Protein AF-A0A4P9Z5V1-F1 (afdb_monomer)

Secondary structure (DSSP, 8-state):
---SSGGGHHHHHHHHHHHHHHHHHTGGGT------HHHHHHHHHHHHHHHHHTT-HHHHHHHTT--TT-

Sequence (70 aa):
MDSISPQCTPYKRAYEQCFTQWYQEKFLKGDVTPECQELFAEYKACVEEALRERKIDKMLDEARKEHPFD

Organism: NCBI:txid1712513

Solvent-accessible surface area (backbone atoms only — not comparable to full-atom values): 4144 Å² total; per-residue (Å²): 134,80,46,101,40,77,85,32,28,64,38,42,53,57,27,50,55,46,45,53,50,45,42,68,74,28,43,78,71,71,44,76,78,86,84,44,62,68,43,42,51,57,28,48,56,45,48,57,52,51,30,53,78,68,69,46,46,67,63,50,57,54,58,69,70,58,68,95,84,118

Nearest PDB structures (foldseek):
  4ytx-assembly4_I  TM=9.628E-01  e=5.196E-05  Saccharomyces cerevisiae S288C
  4xhr-assembly2_M  TM=9.616E-01  e=5.895E-05  Saccharomyces cerevisiae S288C
  5jqm-assembly1_C  TM=9.657E-01  e=6.086E-04  Saccharomyces cerevisiae S288C
  6i3v-assembly1_A-2  TM=9.603E-01  e=5.364E-04  Homo sapiens

Foldseek 3Di:
DAAPDNVLRVLVVLLCVVCVCCVVPAVVVPHPDDDRVVSCVSSVVVNCVSCVVVVCNVVVVVVVPDDPPD

InterPro domains:
  IPR007918 Mitochondrial distribution/morphology family 35/apoptosis [PF05254] (3-69)
  IPR007918 Mitochondrial distribution/morphology family 35/apoptosis [PTHR46403] (1-69)

Structure (mmCIF, N/CA/C/O backbone):
data_AF-A0A4P9Z5V1-F1
#
_entry.id   AF-A0A4P9Z5V1-F1
#
loop_
_atom_site.group_PDB
_atom_site.id
_atom_site.type_symbol
_atom_site.label_atom_id
_atom_site.label_alt_id
_atom_site.label_comp_id
_atom_site.label_asym_id
_atom_site.label_entity_id
_atom_site.label_seq_id
_atom_site.pdbx_PDB_ins_code
_atom_site.Cartn_x
_atom_site.Cartn_y
_atom_site.Cartn_z
_atom_site.occupancy
_atom_site.B_iso_or_equiv
_atom_site.auth_seq_id
_atom_site.auth_comp_id
_atom_site.auth_asym_id
_atom_site.auth_atom_id
_atom_site.pdbx_PDB_model_num
ATOM 1 N N . MET A 1 1 ? 8.316 6.250 5.065 1.00 85.88 1 MET A N 1
ATOM 2 C CA . MET A 1 1 ? 7.080 6.894 5.564 1.00 85.88 1 MET A CA 1
ATOM 3 C C . MET A 1 1 ? 6.328 5.873 6.394 1.00 85.88 1 MET A C 1
ATOM 5 O O . MET A 1 1 ? 6.301 4.715 5.996 1.00 85.88 1 MET A O 1
ATOM 9 N N . ASP A 1 2 ? 5.751 6.258 7.527 1.00 94.75 2 ASP A N 1
ATOM 10 C CA . ASP A 1 2 ? 5.081 5.283 8.393 1.00 94.75 2 ASP A CA 1
ATOM 11 C C . ASP A 1 2 ? 3.714 4.858 7.830 1.00 94.75 2 ASP A C 1
ATOM 13 O O . ASP A 1 2 ? 3.195 5.452 6.875 1.00 94.75 2 ASP A O 1
ATOM 17 N N . SER A 1 3 ? 3.180 3.750 8.343 1.00 96.00 3 SER A N 1
ATOM 18 C CA . SER A 1 3 ? 1.827 3.300 8.005 1.00 96.00 3 SER A CA 1
ATOM 19 C C . SER A 1 3 ? 0.777 4.064 8.823 1.00 96.00 3 SER A C 1
ATOM 21 O O . SER A 1 3 ? 1.103 4.739 9.798 1.00 96.00 3 SER A O 1
ATOM 23 N N . ILE A 1 4 ? -0.501 3.929 8.450 1.00 94.31 4 ILE A N 1
ATOM 24 C CA . ILE A 1 4 ? -1.642 4.472 9.208 1.00 94.31 4 ILE A CA 1
ATOM 25 C C . ILE A 1 4 ? -1.661 3.978 10.662 1.00 94.31 4 ILE A C 1
ATOM 27 O O . ILE A 1 4 ? -2.174 4.661 11.550 1.00 94.31 4 ILE A O 1
ATOM 31 N N . SER A 1 5 ? -1.077 2.807 10.905 1.00 95.50 5 SER A N 1
ATOM 32 C CA . SER A 1 5 ? -0.901 2.257 12.236 1.00 95.50 5 SER A CA 1
ATOM 33 C C . SER A 1 5 ? 0.551 1.835 12.468 1.00 95.50 5 SER A C 1
ATOM 35 O O . SER A 1 5 ? 1.113 1.157 11.601 1.00 95.50 5 SER A O 1
ATOM 37 N N . PRO A 1 6 ? 1.178 2.198 13.607 1.00 96.81 6 PRO A N 1
ATOM 38 C CA . PRO A 1 6 ? 2.591 1.913 13.863 1.00 96.81 6 PRO A CA 1
ATOM 39 C C . PRO A 1 6 ? 2.963 0.429 13.762 1.00 96.81 6 PRO A C 1
ATOM 41 O O . PRO A 1 6 ? 4.042 0.108 13.265 1.00 96.81 6 PRO A O 1
ATOM 44 N N . GLN A 1 7 ? 2.062 -0.477 14.154 1.00 96.69 7 GLN A N 1
ATOM 45 C CA . GLN A 1 7 ? 2.268 -1.924 14.052 1.00 96.69 7 GLN A CA 1
ATOM 46 C C . GLN A 1 7 ? 2.375 -2.416 12.603 1.00 96.69 7 GLN A C 1
ATOM 48 O O . GLN A 1 7 ? 3.019 -3.427 12.350 1.00 96.69 7 GLN A O 1
ATOM 53 N N . CYS A 1 8 ? 1.808 -1.682 11.640 1.00 98.06 8 CYS A N 1
ATOM 54 C CA . CYS A 1 8 ? 1.885 -2.034 10.224 1.00 98.06 8 CYS A CA 1
ATOM 55 C C . CYS A 1 8 ? 3.154 -1.506 9.541 1.00 98.06 8 CYS A C 1
ATOM 57 O O . CYS A 1 8 ? 3.422 -1.851 8.392 1.00 98.06 8 CYS A O 1
ATOM 59 N N . THR A 1 9 ? 3.942 -0.659 10.211 1.00 98.19 9 THR A N 1
ATOM 60 C CA . THR A 1 9 ? 5.141 -0.036 9.629 1.00 98.19 9 THR A CA 1
ATOM 61 C C . THR A 1 9 ? 6.234 -1.044 9.240 1.00 98.19 9 THR A C 1
ATOM 63 O O . THR A 1 9 ? 6.801 -0.874 8.161 1.00 98.19 9 THR A O 1
ATOM 66 N N . PRO A 1 10 ? 6.541 -2.100 10.021 1.00 98.00 10 PRO A N 1
ATOM 67 C CA . PRO A 1 10 ? 7.510 -3.116 9.603 1.00 98.00 10 PRO A CA 1
ATOM 68 C C . PRO A 1 10 ? 7.082 -3.851 8.324 1.00 98.00 10 PRO A C 1
ATOM 70 O O . PRO A 1 10 ? 7.862 -3.918 7.376 1.00 98.00 10 PRO A O 1
ATOM 73 N N . TYR A 1 11 ? 5.823 -4.301 8.257 1.00 98.00 11 TYR A N 1
ATOM 74 C CA . TYR A 1 11 ? 5.257 -4.966 7.076 1.00 98.00 11 TYR A CA 1
ATOM 75 C C . TYR A 1 11 ? 5.247 -4.046 5.851 1.00 98.00 11 TYR A C 1
ATOM 77 O O . TYR A 1 11 ? 5.632 -4.453 4.757 1.00 98.00 11 TYR A O 1
ATOM 85 N N . LYS A 1 12 ? 4.892 -2.768 6.053 1.00 98.19 12 LYS A N 1
ATOM 86 C CA . LYS A 1 12 ? 4.954 -1.738 5.012 1.00 98.19 12 LYS A CA 1
ATOM 87 C C . LYS A 1 12 ? 6.358 -1.617 4.431 1.00 98.19 12 LYS A C 1
ATOM 89 O O . LYS A 1 12 ? 6.505 -1.663 3.219 1.00 98.19 12 LYS A O 1
ATOM 94 N N . ARG A 1 13 ? 7.381 -1.472 5.281 1.00 98.12 13 ARG A N 1
ATOM 95 C CA . ARG A 1 13 ? 8.772 -1.295 4.834 1.00 98.12 13 ARG A CA 1
ATOM 96 C C . ARG A 1 13 ? 9.271 -2.506 4.048 1.00 98.12 13 ARG A C 1
ATOM 98 O O . ARG A 1 13 ? 9.911 -2.315 3.019 1.00 98.12 13 ARG A O 1
ATOM 105 N N . ALA A 1 14 ? 8.946 -3.720 4.496 1.00 97.88 14 ALA A N 1
ATOM 106 C CA . ALA A 1 14 ? 9.308 -4.946 3.788 1.00 97.88 14 ALA A CA 1
ATOM 107 C C . ALA A 1 14 ? 8.661 -5.011 2.393 1.00 97.88 14 ALA A C 1
ATOM 109 O O . ALA A 1 14 ? 9.350 -5.231 1.396 1.00 97.88 14 ALA A O 1
ATOM 110 N N . TYR A 1 15 ? 7.354 -4.740 2.309 1.00 98.44 15 TYR A N 1
ATOM 111 C CA . TYR A 1 15 ? 6.639 -4.687 1.036 1.00 98.44 15 TYR A CA 1
ATOM 112 C C . TYR A 1 15 ? 7.154 -3.567 0.117 1.00 98.44 15 TYR A C 1
ATOM 114 O O . TYR A 1 15 ? 7.439 -3.827 -1.048 1.00 98.44 15 TYR A O 1
ATOM 122 N N . GLU A 1 16 ? 7.320 -2.341 0.626 1.00 98.06 16 GLU A N 1
ATOM 123 C CA . GLU A 1 16 ? 7.799 -1.187 -0.149 1.00 98.06 16 GLU A CA 1
ATOM 124 C C . GLU A 1 16 ? 9.194 -1.430 -0.729 1.00 98.06 16 GLU A C 1
ATOM 126 O O . GLU A 1 16 ? 9.440 -1.074 -1.882 1.00 98.06 16 GLU A O 1
ATOM 131 N N . GLN A 1 17 ? 10.098 -2.051 0.035 1.00 98.12 17 GLN A N 1
ATOM 132 C CA . GLN A 1 17 ? 11.436 -2.388 -0.443 1.00 98.12 17 GLN A CA 1
ATOM 133 C C . GLN A 1 17 ? 11.375 -3.358 -1.629 1.00 98.12 17 GLN A C 1
ATOM 135 O O . GLN A 1 17 ? 11.979 -3.084 -2.666 1.00 98.12 17 GLN A O 1
ATOM 140 N N . CYS A 1 18 ? 10.605 -4.444 -1.503 1.00 98.38 18 CYS A N 1
ATOM 141 C CA . CYS A 1 18 ? 10.403 -5.402 -2.590 1.00 98.38 18 CYS A CA 1
ATOM 142 C C . CYS A 1 18 ? 9.755 -4.735 -3.811 1.00 98.38 18 CYS A C 1
ATOM 144 O O . CYS A 1 18 ? 10.273 -4.820 -4.924 1.00 98.38 18 CYS A O 1
ATOM 146 N N . PHE A 1 19 ? 8.649 -4.015 -3.599 1.00 98.19 19 PHE A N 1
ATOM 147 C CA . PHE A 1 19 ? 7.889 -3.383 -4.672 1.00 98.19 19 PHE A CA 1
ATOM 148 C C . PHE A 1 19 ? 8.721 -2.348 -5.429 1.00 98.19 19 PHE A C 1
ATOM 150 O O . PHE A 1 19 ? 8.662 -2.304 -6.651 1.00 98.19 19 PHE A O 1
ATOM 157 N N . THR A 1 20 ? 9.512 -1.532 -4.728 1.00 97.69 20 THR A N 1
ATOM 158 C CA . THR A 1 20 ? 10.344 -0.500 -5.364 1.00 97.69 20 THR A CA 1
ATOM 159 C C . THR A 1 20 ? 11.377 -1.123 -6.295 1.00 97.69 20 THR A C 1
ATOM 161 O O . THR A 1 20 ? 11.537 -0.661 -7.425 1.00 97.69 20 THR A O 1
ATOM 164 N N . GLN A 1 21 ? 12.043 -2.189 -5.845 1.00 98.12 21 GLN A N 1
ATOM 165 C CA . GLN A 1 21 ? 13.009 -2.907 -6.666 1.00 98.12 21 GLN A CA 1
ATOM 166 C C . GLN A 1 21 ? 12.324 -3.554 -7.875 1.00 98.12 21 GLN A C 1
ATOM 168 O O . GLN A 1 21 ? 12.721 -3.302 -9.011 1.00 98.12 21 GLN A O 1
ATOM 173 N N . TRP A 1 22 ? 11.252 -4.314 -7.647 1.00 98.38 22 TRP A N 1
ATOM 174 C CA . TRP A 1 22 ? 10.477 -4.946 -8.714 1.00 98.38 22 TRP A CA 1
ATOM 175 C C . TRP A 1 22 ? 9.972 -3.922 -9.742 1.00 98.38 22 TRP A C 1
ATOM 177 O O . TRP A 1 22 ? 10.125 -4.105 -10.950 1.00 98.38 22 TRP A O 1
ATOM 187 N N . TYR A 1 23 ? 9.439 -2.792 -9.278 1.00 98.06 23 TYR A N 1
ATOM 188 C CA . TYR A 1 23 ? 8.917 -1.739 -10.140 1.00 98.06 23 TYR A CA 1
ATOM 189 C C . TYR A 1 23 ? 10.005 -1.166 -11.061 1.00 98.06 23 TYR A C 1
ATOM 191 O O . TYR A 1 23 ? 9.807 -1.058 -12.272 1.00 98.06 23 TYR A O 1
ATOM 199 N N . GLN A 1 24 ? 11.176 -0.841 -10.504 1.00 97.88 24 GLN A N 1
ATOM 200 C CA . GLN A 1 24 ? 12.290 -0.241 -11.244 1.00 97.88 24 GLN A CA 1
ATOM 201 C C . GLN A 1 24 ? 13.003 -1.234 -12.167 1.00 97.88 24 GLN A C 1
ATOM 203 O O . GLN A 1 24 ? 13.387 -0.894 -13.289 1.00 97.88 24 GLN A O 1
ATOM 208 N N . GLU A 1 25 ? 13.223 -2.459 -11.697 1.00 97.50 25 GLU A N 1
ATOM 209 C CA . GLU A 1 25 ? 14.082 -3.418 -12.384 1.00 97.50 25 GLU A CA 1
ATOM 210 C C . GLU A 1 25 ? 13.327 -4.312 -13.364 1.00 97.50 25 GLU A C 1
ATOM 212 O O . GLU A 1 25 ? 13.951 -4.762 -14.331 1.00 97.50 25 GLU A O 1
ATOM 217 N N . LYS A 1 26 ? 12.025 -4.537 -13.136 1.00 97.44 26 LYS A N 1
ATOM 218 C CA . LYS A 1 26 ? 11.184 -5.490 -13.873 1.00 97.44 26 LYS A CA 1
ATOM 219 C C . LYS A 1 26 ? 10.022 -4.802 -14.577 1.00 97.44 26 LYS A C 1
ATOM 221 O O . LYS A 1 26 ? 10.015 -4.742 -15.808 1.00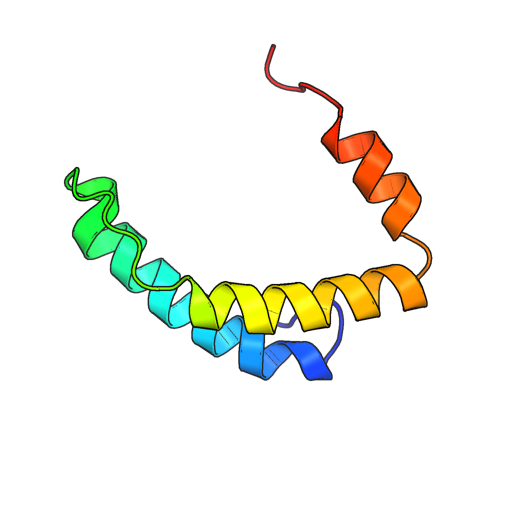 97.44 26 LYS A O 1
ATOM 226 N N . PHE A 1 27 ? 9.099 -4.215 -13.813 1.00 97.94 27 PHE A N 1
ATOM 227 C CA . PHE A 1 27 ? 7.835 -3.702 -14.346 1.00 97.94 27 PHE A CA 1
ATOM 228 C C . PHE A 1 27 ? 8.048 -2.644 -15.433 1.00 97.94 27 PHE A C 1
ATOM 230 O O . PHE A 1 27 ? 7.529 -2.778 -16.540 1.00 97.94 27 PHE A O 1
ATOM 237 N N . LEU A 1 28 ? 8.891 -1.637 -15.171 1.00 97.88 28 LEU A N 1
ATOM 238 C CA . LEU A 1 28 ? 9.210 -0.590 -16.152 1.00 97.88 28 LEU A CA 1
ATOM 239 C C . LEU A 1 28 ? 9.939 -1.106 -17.404 1.0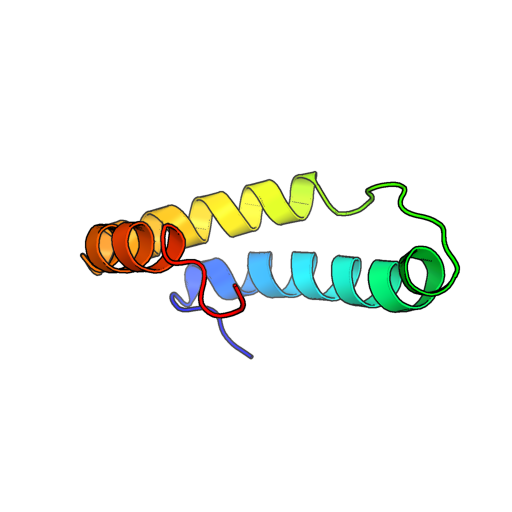0 97.88 28 LEU A C 1
ATOM 241 O O . LEU A 1 28 ? 10.002 -0.401 -18.409 1.00 97.88 28 LEU A O 1
ATOM 245 N N . LYS A 1 29 ? 10.484 -2.326 -17.364 1.00 97.75 29 LYS A N 1
ATOM 246 C CA . LYS A 1 29 ? 11.150 -2.986 -18.496 1.00 97.75 29 LYS A CA 1
ATOM 247 C C . LYS A 1 29 ? 10.259 -4.028 -19.183 1.00 97.75 29 LYS A C 1
ATOM 249 O O . LYS A 1 29 ? 10.730 -4.723 -20.078 1.00 97.75 29 LYS A O 1
ATOM 254 N N . GLY A 1 30 ? 8.989 -4.124 -18.785 1.00 97.50 30 GLY A N 1
ATOM 255 C CA . GLY A 1 30 ? 7.991 -5.012 -19.382 1.00 97.50 30 GLY A CA 1
ATOM 256 C C . GLY A 1 30 ? 7.875 -6.396 -18.737 1.00 97.50 30 GLY A C 1
ATOM 257 O O . GLY A 1 30 ? 7.050 -7.188 -19.186 1.00 97.50 30 GLY A O 1
ATOM 258 N N . ASP A 1 31 ? 8.648 -6.699 -17.690 1.00 97.50 31 ASP A N 1
ATOM 259 C CA . ASP A 1 31 ? 8.473 -7.928 -16.908 1.00 97.50 31 ASP A CA 1
ATOM 260 C C . ASP A 1 31 ? 7.437 -7.686 -15.804 1.00 97.50 31 ASP A C 1
ATOM 262 O O . ASP A 1 31 ? 7.678 -6.952 -14.846 1.00 97.50 31 ASP A O 1
ATOM 266 N N . VAL A 1 32 ? 6.261 -8.294 -15.964 1.00 95.69 32 VAL A N 1
ATOM 267 C CA . VAL A 1 32 ? 5.113 -8.147 -15.054 1.00 95.69 32 VAL A CA 1
ATOM 268 C C . VAL A 1 32 ? 4.998 -9.293 -14.047 1.00 95.69 32 VAL A C 1
ATOM 270 O O . VAL A 1 32 ? 3.982 -9.407 -13.361 1.00 95.69 32 VAL A O 1
ATOM 273 N N . THR A 1 33 ? 6.009 -10.160 -13.961 1.00 96.88 33 THR A N 1
ATOM 274 C CA . THR A 1 33 ? 5.993 -11.315 -13.058 1.00 96.88 33 THR A CA 1
ATOM 275 C C . THR A 1 33 ? 5.891 -10.843 -11.608 1.00 96.88 33 THR A C 1
ATOM 277 O O . THR A 1 33 ? 6.736 -10.063 -11.179 1.00 96.88 33 THR A O 1
ATOM 280 N N . PRO A 1 34 ? 4.879 -11.261 -10.834 1.00 93.25 34 PRO A N 1
ATOM 281 C CA . PRO A 1 34 ? 4.701 -10.780 -9.470 1.00 93.25 34 PRO A CA 1
ATOM 282 C C . PRO A 1 34 ? 5.719 -11.414 -8.507 1.00 93.25 34 PRO A C 1
ATOM 284 O O . PRO A 1 34 ? 5.841 -12.633 -8.452 1.00 93.25 34 PRO A O 1
ATOM 287 N N . GLU A 1 35 ? 6.411 -10.591 -7.712 1.00 95.31 35 GLU A N 1
ATOM 288 C CA . GLU A 1 35 ? 7.456 -11.059 -6.774 1.00 95.31 35 GLU A CA 1
ATOM 289 C C . GLU A 1 35 ? 7.154 -10.737 -5.294 1.00 95.31 35 GLU A C 1
ATOM 291 O O . GLU A 1 35 ? 7.684 -11.382 -4.394 1.00 95.31 35 GLU A O 1
ATOM 296 N N . CYS A 1 36 ? 6.262 -9.778 -5.017 1.00 97.75 36 CYS A N 1
ATOM 297 C CA . CYS A 1 36 ? 6.032 -9.244 -3.663 1.00 97.75 36 CYS A CA 1
ATOM 298 C C . CYS A 1 36 ? 4.682 -9.651 -3.043 1.00 97.75 36 CYS A C 1
ATOM 300 O O . CYS A 1 36 ? 4.215 -8.989 -2.117 1.00 97.75 36 CYS A O 1
ATOM 302 N N . GLN A 1 37 ? 4.021 -10.689 -3.569 1.00 97.50 37 GLN A N 1
ATOM 303 C CA . GLN A 1 37 ? 2.634 -11.043 -3.218 1.00 97.50 37 GLN A CA 1
ATOM 304 C C . GLN A 1 37 ? 2.457 -11.401 -1.741 1.00 97.50 37 GLN A C 1
ATOM 306 O O . GLN A 1 37 ? 1.539 -10.886 -1.108 1.00 97.50 37 GLN A O 1
ATOM 311 N N . GLU A 1 38 ? 3.354 -12.213 -1.182 1.00 97.75 38 GLU A N 1
ATOM 312 C CA . GLU A 1 38 ? 3.285 -12.618 0.228 1.00 97.75 38 GLU A CA 1
ATOM 313 C C . GLU A 1 38 ? 3.481 -11.416 1.165 1.00 97.75 38 GLU A C 1
ATOM 315 O O . GLU A 1 38 ? 2.665 -11.165 2.050 1.00 97.75 38 GLU A O 1
ATOM 320 N N . LEU A 1 39 ? 4.493 -10.582 0.891 1.00 98.06 39 LEU A N 1
ATOM 321 C CA . LEU A 1 39 ? 4.743 -9.346 1.644 1.00 98.06 39 LEU A CA 1
ATOM 322 C C . LEU A 1 39 ? 3.555 -8.381 1.561 1.00 98.06 39 LEU A C 1
ATOM 324 O O . LEU A 1 39 ? 3.200 -7.724 2.543 1.00 98.06 39 LEU A O 1
ATOM 328 N N . PHE A 1 40 ? 2.929 -8.294 0.385 1.00 98.31 40 PHE A N 1
ATOM 329 C CA . PHE A 1 40 ? 1.734 -7.488 0.199 1.00 98.31 40 PHE A CA 1
ATOM 330 C C . PHE A 1 40 ? 0.554 -8.034 0.999 1.00 98.31 40 PHE A C 1
ATOM 332 O O . PHE A 1 40 ? -0.162 -7.245 1.609 1.00 98.31 40 PHE A O 1
ATOM 339 N N . ALA A 1 41 ? 0.347 -9.353 1.016 1.00 98.31 41 ALA A N 1
ATOM 340 C CA . ALA A 1 41 ? -0.741 -9.983 1.753 1.00 98.31 41 ALA A CA 1
ATOM 341 C C . ALA A 1 41 ? -0.633 -9.706 3.260 1.00 98.31 41 ALA A C 1
ATOM 343 O O . ALA A 1 41 ? -1.616 -9.281 3.871 1.00 98.31 41 ALA A O 1
ATOM 344 N N . GLU A 1 42 ? 0.563 -9.846 3.838 1.00 98.12 42 GLU A N 1
ATOM 345 C CA . GLU A 1 42 ? 0.822 -9.532 5.249 1.00 98.12 42 GLU A CA 1
ATOM 346 C C . GLU A 1 42 ? 0.572 -8.052 5.568 1.00 98.12 42 GLU A C 1
ATOM 348 O O . GLU A 1 42 ? -0.154 -7.711 6.507 1.00 98.12 42 GLU A O 1
ATOM 353 N N . TYR A 1 43 ? 1.130 -7.149 4.755 1.00 98.44 43 TYR A N 1
ATOM 354 C CA . TYR A 1 43 ? 0.936 -5.712 4.930 1.00 98.44 43 TYR A CA 1
ATOM 355 C C . TYR A 1 43 ? -0.538 -5.310 4.793 1.00 98.44 43 TYR A C 1
ATOM 357 O O . TYR A 1 43 ? -1.060 -4.556 5.621 1.00 98.44 43 TYR A O 1
ATOM 365 N N . LYS A 1 44 ? -1.221 -5.832 3.769 1.00 98.06 44 LYS A N 1
ATOM 366 C CA . LYS A 1 44 ? -2.633 -5.566 3.492 1.00 98.06 44 LYS A CA 1
ATOM 367 C C . LYS A 1 44 ? -3.511 -6.010 4.657 1.00 98.06 44 LYS A C 1
ATOM 369 O O . LYS A 1 44 ? -4.335 -5.214 5.097 1.00 98.06 44 LYS A O 1
ATOM 374 N N . ALA A 1 45 ? -3.303 -7.217 5.185 1.00 98.31 45 ALA A N 1
ATOM 375 C CA . ALA A 1 45 ? -4.067 -7.724 6.322 1.00 98.31 45 ALA A CA 1
ATOM 376 C C . ALA A 1 45 ? -3.969 -6.786 7.539 1.00 98.31 45 ALA A C 1
ATOM 378 O O . ALA A 1 45 ? -4.993 -6.421 8.119 1.00 98.31 45 ALA A O 1
ATOM 379 N N . CYS A 1 46 ? -2.757 -6.313 7.860 1.00 98.31 46 CYS A N 1
ATOM 380 C CA . CYS A 1 46 ? -2.541 -5.363 8.954 1.00 98.31 46 CYS A CA 1
ATOM 381 C C . CYS A 1 46 ? -3.268 -4.027 8.725 1.00 98.31 46 CYS A C 1
ATOM 383 O O . CYS A 1 46 ? -3.917 -3.489 9.624 1.00 98.31 46 CYS A O 1
ATOM 385 N N . VAL A 1 47 ? -3.175 -3.471 7.512 1.00 97.75 47 VAL A N 1
ATOM 386 C CA . VAL A 1 47 ? -3.811 -2.185 7.190 1.00 97.75 47 VAL A CA 1
ATOM 387 C C . VAL A 1 47 ? -5.330 -2.292 7.210 1.00 97.75 47 VAL A C 1
ATOM 389 O O . VAL A 1 47 ? -5.986 -1.393 7.726 1.00 97.75 47 VAL A O 1
ATOM 392 N N . GLU A 1 48 ? -5.905 -3.372 6.684 1.00 97.38 48 GLU A N 1
ATOM 393 C CA . GLU A 1 48 ? -7.355 -3.580 6.694 1.00 97.38 48 GLU A CA 1
ATOM 394 C C . GLU A 1 48 ? -7.924 -3.637 8.115 1.00 97.38 48 GLU A C 1
ATOM 396 O O . GLU A 1 48 ? -9.004 -3.103 8.364 1.00 97.38 48 GLU A O 1
ATOM 401 N N . GLU A 1 49 ? -7.196 -4.228 9.062 1.00 97.38 49 GLU A N 1
ATOM 402 C CA . GLU A 1 49 ? -7.570 -4.200 10.476 1.00 97.38 49 GLU A CA 1
ATOM 403 C C . GLU A 1 49 ? -7.533 -2.780 11.046 1.00 97.38 49 GLU A C 1
ATOM 405 O O . GLU A 1 49 ? -8.544 -2.301 11.562 1.00 97.38 49 GLU A O 1
ATOM 410 N N . ALA A 1 50 ? -6.431 -2.056 10.842 1.00 97.38 50 ALA A N 1
ATOM 411 C CA . ALA A 1 50 ? -6.299 -0.672 11.293 1.00 97.38 50 ALA A CA 1
ATOM 412 C C . ALA A 1 50 ? -7.349 0.280 10.679 1.00 97.38 50 ALA A C 1
ATOM 414 O O . ALA A 1 50 ? -7.775 1.243 11.322 1.00 97.38 50 ALA A O 1
ATOM 415 N N . LEU A 1 51 ? -7.789 0.032 9.440 1.00 97.25 51 LEU A N 1
ATOM 416 C CA . LEU A 1 51 ? -8.860 0.795 8.790 1.00 97.25 51 LEU A CA 1
ATOM 417 C C . LEU A 1 51 ? -10.215 0.571 9.475 1.00 97.25 51 LEU A C 1
ATOM 419 O O . LEU A 1 51 ? -10.940 1.544 9.706 1.00 97.25 51 LEU A O 1
ATOM 423 N N . ARG A 1 52 ? -10.531 -0.680 9.843 1.00 96.81 52 ARG A N 1
ATOM 424 C CA . ARG A 1 52 ? -11.751 -1.030 10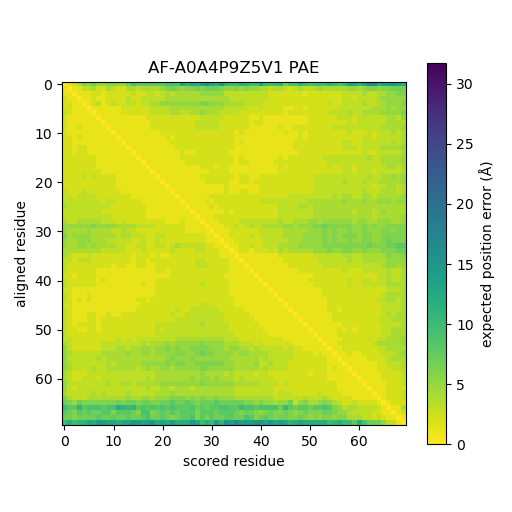.591 1.00 96.81 52 ARG A CA 1
ATOM 425 C C . ARG A 1 52 ? -11.749 -0.422 11.992 1.00 96.81 52 ARG A C 1
ATOM 427 O O . ARG A 1 52 ? -12.755 0.149 12.405 1.00 96.81 52 ARG A O 1
ATOM 434 N N . GLU A 1 53 ? -10.621 -0.473 12.703 1.00 96.75 53 GLU A N 1
ATOM 435 C CA . GLU A 1 53 ? -10.480 0.145 14.033 1.00 96.75 53 GLU A CA 1
ATOM 436 C C . GLU A 1 53 ? -10.735 1.658 13.998 1.00 96.75 53 GLU A C 1
ATOM 438 O O . GLU A 1 53 ? -11.370 2.222 14.891 1.00 96.75 53 GLU A O 1
ATOM 443 N N . ARG A 1 54 ? -10.282 2.316 12.926 1.00 95.75 54 ARG A N 1
ATOM 444 C CA . ARG A 1 54 ? -10.459 3.756 12.703 1.00 95.75 54 ARG A CA 1
ATOM 445 C C . ARG A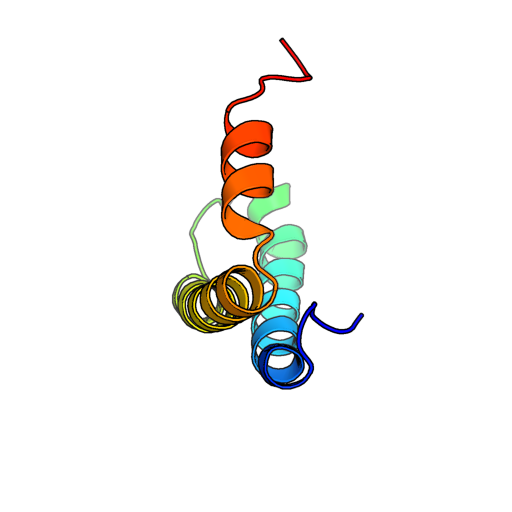 1 54 ? -11.812 4.131 12.095 1.00 95.75 54 ARG A C 1
ATOM 447 O O . ARG A 1 54 ? -12.094 5.322 11.995 1.00 95.75 54 ARG A O 1
ATOM 454 N N . LYS A 1 55 ? 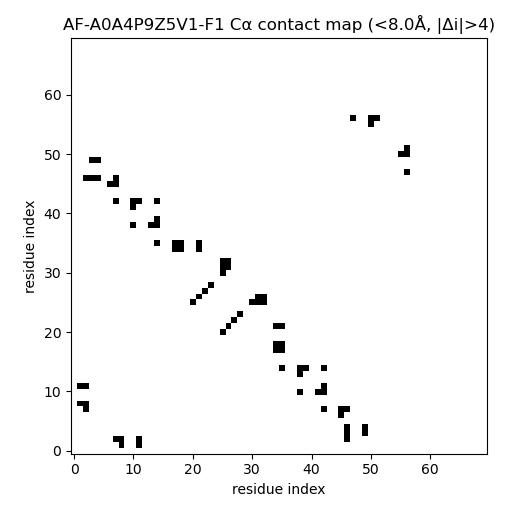-12.651 3.153 11.730 1.00 96.25 55 LYS A N 1
ATOM 455 C CA . LYS A 1 55 ? -14.000 3.338 11.160 1.00 96.25 55 LYS A CA 1
ATOM 456 C C . LYS A 1 55 ? -14.033 4.181 9.877 1.00 96.25 55 LYS A C 1
ATOM 458 O O . LYS A 1 55 ? -14.995 4.907 9.638 1.00 96.25 55 LYS A O 1
ATOM 463 N N . ILE A 1 56 ? -12.975 4.103 9.071 1.00 95.94 56 ILE A N 1
ATOM 464 C CA . ILE A 1 56 ? -12.876 4.790 7.768 1.00 95.94 56 ILE A CA 1
ATOM 465 C C . ILE A 1 56 ? -12.975 3.824 6.582 1.00 95.94 56 ILE A C 1
ATOM 467 O O . ILE A 1 56 ? -12.955 4.251 5.431 1.00 95.94 56 ILE A O 1
A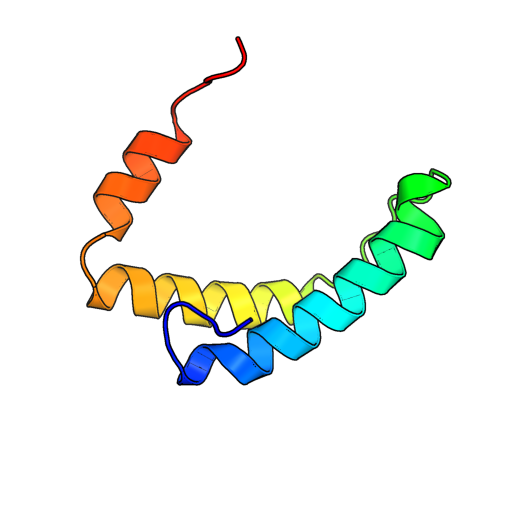TOM 471 N N . ASP A 1 57 ? -13.097 2.529 6.862 1.00 94.19 57 ASP A N 1
ATOM 472 C CA . ASP A 1 57 ? -13.246 1.444 5.895 1.00 94.19 57 ASP A CA 1
ATOM 473 C C . ASP A 1 57 ? -14.419 1.684 4.933 1.00 94.19 57 ASP A C 1
ATOM 475 O O . ASP A 1 57 ? -14.227 1.642 3.722 1.00 94.19 57 ASP A O 1
ATOM 479 N N . LYS A 1 58 ? -15.598 2.064 5.444 1.00 95.00 58 LYS A N 1
ATOM 480 C CA . LYS A 1 58 ? -16.782 2.319 4.602 1.00 95.00 58 LYS A CA 1
ATOM 481 C C . LYS A 1 58 ? -16.594 3.479 3.625 1.00 95.00 58 LYS A C 1
ATOM 483 O O . LYS A 1 58 ? -16.916 3.342 2.451 1.00 95.00 58 LYS A O 1
ATOM 488 N N . MET A 1 59 ? -16.054 4.600 4.107 1.00 95.44 59 MET A N 1
ATOM 489 C CA . MET A 1 59 ? -15.784 5.774 3.267 1.00 95.44 59 MET A CA 1
ATOM 490 C C . MET A 1 59 ? -14.747 5.451 2.187 1.00 95.44 59 MET A C 1
ATOM 492 O O . MET A 1 59 ? -14.870 5.888 1.047 1.00 95.44 59 MET A O 1
ATOM 496 N N . LEU A 1 60 ? -13.728 4.663 2.539 1.00 95.81 60 LEU A N 1
ATOM 497 C CA . LEU A 1 60 ? -12.718 4.216 1.589 1.00 95.81 60 LEU A CA 1
ATOM 498 C C . LEU A 1 60 ? -13.312 3.280 0.526 1.00 95.81 60 LEU A C 1
ATOM 500 O O . LEU A 1 60 ? -12.955 3.391 -0.643 1.00 95.81 60 LEU A O 1
ATOM 504 N N . ASP A 1 61 ? -14.215 2.378 0.909 1.00 95.69 61 ASP A N 1
ATOM 505 C CA . ASP A 1 61 ? -14.887 1.464 -0.019 1.00 95.69 61 ASP A CA 1
ATOM 506 C C . ASP A 1 61 ? -15.860 2.179 -0.963 1.00 95.69 61 ASP A C 1
ATOM 508 O O . ASP A 1 61 ? -16.041 1.744 -2.099 1.00 95.69 61 ASP A O 1
ATOM 512 N N . GLU A 1 62 ? -16.482 3.270 -0.519 1.00 96.38 62 GLU A N 1
ATOM 513 C CA . GLU A 1 62 ? -17.266 4.158 -1.381 1.00 96.38 62 GLU A CA 1
ATOM 514 C C . GLU A 1 62 ? -16.362 4.863 -2.396 1.00 96.38 62 GLU A C 1
ATOM 516 O O . GLU A 1 62 ? -16.581 4.714 -3.596 1.00 96.38 62 GLU A O 1
ATOM 521 N N . ALA A 1 63 ? -15.286 5.510 -1.935 1.00 96.25 63 ALA A N 1
ATOM 522 C CA . ALA A 1 63 ? -14.334 6.200 -2.807 1.00 96.25 63 ALA A CA 1
ATOM 523 C C . ALA A 1 63 ? -13.666 5.260 -3.830 1.00 96.25 63 ALA A C 1
ATOM 525 O O . ALA A 1 63 ? -13.428 5.638 -4.971 1.00 96.25 63 ALA A O 1
ATOM 526 N N . ARG A 1 64 ? -13.392 4.002 -3.462 1.00 94.88 64 ARG A N 1
ATOM 527 C CA . ARG A 1 64 ? -12.812 2.992 -4.370 1.00 94.88 64 ARG A CA 1
ATOM 528 C C . ARG A 1 64 ? -13.728 2.582 -5.527 1.00 94.88 64 ARG A C 1
ATOM 530 O O . ARG A 1 64 ? -13.232 1.981 -6.475 1.00 94.88 64 ARG A O 1
ATOM 537 N N . LYS A 1 65 ? -15.036 2.840 -5.438 1.00 95.69 65 LYS A N 1
ATOM 538 C CA . LYS A 1 65 ? -15.995 2.592 -6.530 1.00 95.69 65 LYS A CA 1
ATOM 539 C C . LYS A 1 65 ? -16.047 3.745 -7.527 1.00 95.69 65 LYS A C 1
ATOM 541 O O . LYS A 1 65 ?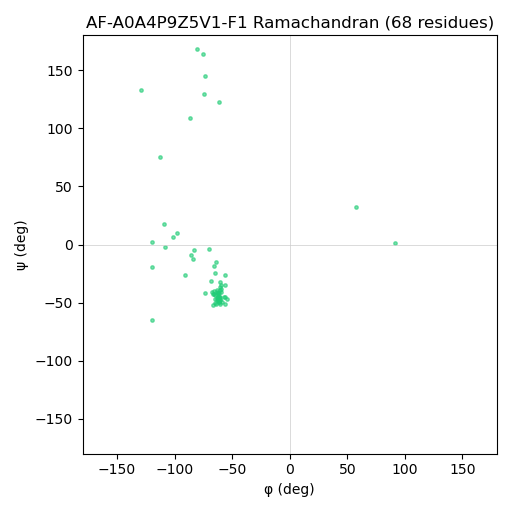 -16.666 3.601 -8.575 1.00 95.69 65 LYS A O 1
ATOM 546 N N . GLU A 1 66 ? -15.465 4.890 -7.186 1.00 95.75 66 GLU A N 1
ATOM 547 C CA . GLU A 1 66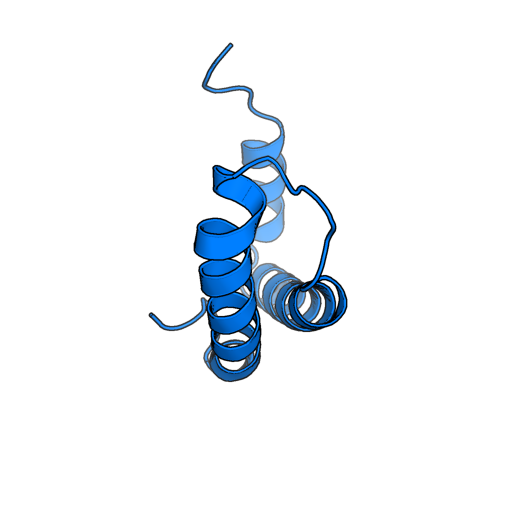 ? -15.410 6.035 -8.081 1.00 95.75 66 GLU A CA 1
ATOM 548 C C . GLU A 1 66 ? -14.385 5.784 -9.195 1.00 95.75 66 GLU A C 1
ATOM 550 O O . GLU A 1 66 ? -13.332 5.183 -8.975 1.00 95.75 66 GLU A O 1
ATOM 555 N N . HIS A 1 67 ? -14.686 6.281 -10.394 1.00 89.25 67 HIS A N 1
ATOM 556 C CA . HIS A 1 67 ? -13.804 6.233 -11.559 1.00 89.25 67 HIS A CA 1
ATOM 557 C C . HIS A 1 67 ? -13.349 7.657 -11.915 1.00 89.25 67 HIS A C 1
ATOM 559 O O . HIS A 1 67 ? -13.861 8.252 -12.855 1.00 89.25 67 HIS A O 1
ATOM 565 N N . PRO A 1 68 ? -12.418 8.259 -11.155 1.00 92.94 68 PRO A N 1
ATOM 566 C CA . PRO A 1 68 ? -12.087 9.684 -11.281 1.00 92.94 68 PRO A CA 1
ATOM 567 C C . PRO A 1 68 ? -11.348 10.063 -12.576 1.00 92.94 68 PRO A C 1
ATOM 569 O O . PRO A 1 68 ? -11.044 11.237 -12.776 1.00 92.94 68 PRO A O 1
ATOM 572 N N . PHE A 1 69 ? -11.005 9.083 -13.412 1.00 91.88 69 PHE A N 1
ATOM 573 C CA . PHE A 1 69 ? -10.261 9.275 -14.658 1.00 91.88 69 PHE A CA 1
ATOM 574 C C . PHE A 1 69 ? -11.037 8.824 -15.908 1.00 91.88 69 PHE A C 1
ATOM 576 O O . PHE A 1 69 ? -10.469 8.902 -16.998 1.00 91.88 69 PHE A O 1
ATOM 583 N N . ASP A 1 70 ? -12.281 8.354 -15.743 1.00 82.62 70 ASP A N 1
ATOM 584 C CA . ASP A 1 70 ? -13.252 8.229 -16.843 1.00 82.62 70 ASP A CA 1
ATOM 585 C C . ASP A 1 70 ? -13.804 9.619 -17.212 1.00 82.62 70 ASP A C 1
ATOM 587 O O . ASP A 1 70 ? -14.0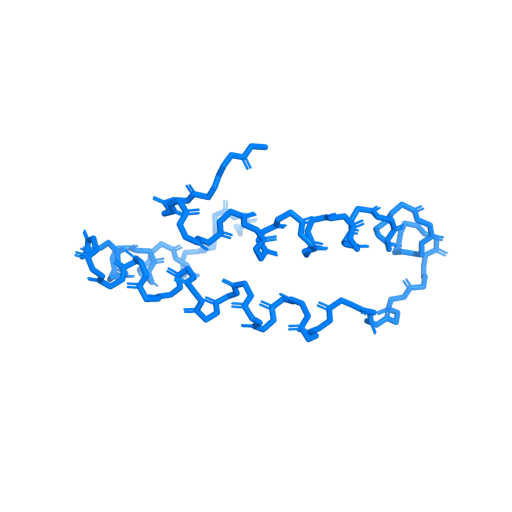25 9.869 -18.420 1.00 82.62 70 ASP A O 1
#

Radius of gyration: 14.39 Å; Cα contacts (8 Å, |Δi|>4): 42; chains: 1; bounding box: 31×22×33 Å

Mean predicted aligned error: 2.93 Å

pLDDT: mean 96.45, std 2.71, range [82.62, 98.44]